Protein AF-A0A1F8UYM2-F1 (afdb_monomer_lite)

Foldseek 3Di:
DQQADDLVVVLVVCVVVLDLLCLLLCLVVCVVVCNRHVPDVVSNVSSVVSHDQDEEESDPPCVVVPWDQDPSSNYTHHPDPVVVVVVDPDPPD

Structure (mmCIF, N/CA/C/O backbone):
data_AF-A0A1F8UYM2-F1
#
_entry.id   AF-A0A1F8UYM2-F1
#
loop_
_atom_site.group_PDB
_atom_site.id
_atom_site.type_symbol
_atom_site.label_atom_id
_atom_site.label_alt_id
_atom_site.label_comp_id
_atom_site.label_asym_id
_atom_site.label_entity_id
_atom_site.label_seq_id
_atom_site.pdbx_PDB_ins_code
_atom_site.Cartn_x
_atom_site.Cartn_y
_atom_site.Cartn_z
_atom_site.occupancy
_atom_site.B_iso_or_equiv
_atom_site.auth_seq_id
_atom_site.auth_comp_id
_atom_site.auth_asym_id
_atom_site.auth_atom_id
_atom_site.pdbx_PDB_model_num
ATOM 1 N N . MET A 1 1 ? -21.851 -0.042 -9.672 1.00 57.59 1 MET A N 1
ATOM 2 C CA . MET A 1 1 ? -20.837 0.761 -8.954 1.00 57.59 1 MET A CA 1
ATOM 3 C C . MET A 1 1 ? -20.758 0.242 -7.525 1.00 57.59 1 MET A C 1
ATOM 5 O O . MET A 1 1 ? -21.791 0.189 -6.871 1.00 57.59 1 MET A O 1
ATOM 9 N N . VAL A 1 2 ? -19.592 -0.231 -7.076 1.00 63.44 2 VAL A N 1
ATOM 10 C CA . VAL A 1 2 ? -19.410 -0.731 -5.700 1.00 63.44 2 VAL A CA 1
ATOM 11 C C . VAL A 1 2 ? -19.421 0.468 -4.753 1.00 63.44 2 VAL A C 1
ATOM 13 O O . VAL A 1 2 ? -18.609 1.374 -4.908 1.00 63.44 2 VAL A O 1
ATOM 16 N N . THR A 1 3 ? -20.366 0.505 -3.815 1.00 78.25 3 THR A N 1
ATOM 17 C CA . THR A 1 3 ? -20.588 1.649 -2.905 1.00 78.25 3 THR A CA 1
ATOM 18 C C . THR A 1 3 ? -20.025 1.430 -1.499 1.00 78.25 3 THR A C 1
ATOM 20 O O . THR A 1 3 ? -20.103 2.321 -0.650 1.00 78.25 3 THR A O 1
ATOM 23 N N . PHE A 1 4 ? -19.486 0.238 -1.235 1.00 86.19 4 PHE A N 1
ATOM 24 C CA . PHE A 1 4 ? -18.934 -0.157 0.054 1.00 86.19 4 PHE A CA 1
ATOM 25 C C . PHE A 1 4 ? -18.002 -1.361 -0.109 1.00 86.19 4 PHE A C 1
ATOM 27 O O . PHE A 1 4 ? -18.332 -2.299 -0.836 1.00 86.19 4 PHE A O 1
ATOM 34 N N . ALA A 1 5 ? -16.867 -1.339 0.587 1.00 90.25 5 ALA A N 1
ATOM 35 C CA . ALA A 1 5 ? -15.995 -2.493 0.750 1.00 90.25 5 ALA A CA 1
ATOM 36 C C . ALA A 1 5 ? -15.888 -2.847 2.239 1.00 90.25 5 ALA A C 1
ATOM 38 O O . ALA A 1 5 ? -15.708 -1.970 3.082 1.00 90.25 5 ALA A O 1
ATOM 39 N N . ASP A 1 6 ? -15.996 -4.136 2.555 1.00 94.81 6 ASP A N 1
ATOM 40 C CA . ASP A 1 6 ? -15.822 -4.638 3.917 1.00 94.81 6 ASP A CA 1
ATOM 41 C C . ASP A 1 6 ? -14.330 -4.622 4.276 1.00 94.81 6 ASP A C 1
ATOM 43 O O . ASP A 1 6 ? -13.561 -5.498 3.872 1.00 94.81 6 ASP A O 1
ATOM 47 N N . GLU A 1 7 ? -13.921 -3.588 5.011 1.00 95.31 7 GLU A N 1
ATOM 48 C CA . GLU A 1 7 ? -12.532 -3.373 5.422 1.00 95.31 7 GLU A CA 1
ATOM 49 C C . GLU A 1 7 ? -11.957 -4.573 6.187 1.00 95.31 7 GLU A C 1
ATOM 51 O O . GLU A 1 7 ? -10.800 -4.939 5.974 1.00 95.31 7 GLU A O 1
ATOM 56 N N . LYS A 1 8 ? -12.769 -5.233 7.025 1.00 96.38 8 LYS A N 1
ATOM 57 C CA . LYS A 1 8 ? -12.320 -6.379 7.818 1.00 96.38 8 LYS A CA 1
ATOM 58 C C . LYS A 1 8 ? -11.959 -7.552 6.912 1.00 96.38 8 LYS A C 1
ATOM 60 O O . LYS A 1 8 ? -10.873 -8.106 7.047 1.00 96.38 8 LYS A O 1
ATOM 65 N N . LYS A 1 9 ? -12.816 -7.871 5.938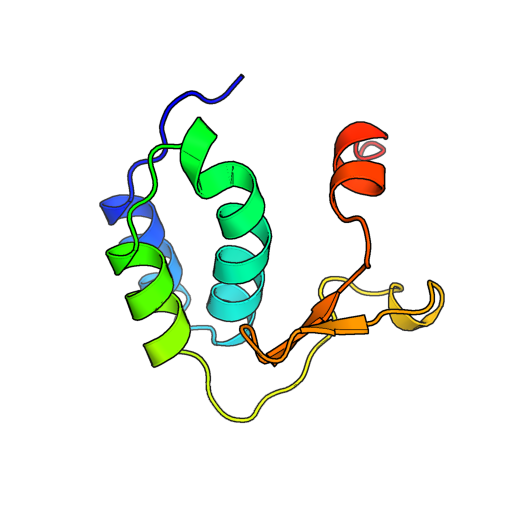 1.00 97.25 9 LYS A N 1
ATOM 66 C CA . LYS A 1 9 ? -12.535 -8.939 4.963 1.00 97.25 9 LYS A CA 1
ATOM 67 C C . LYS A 1 9 ? -11.325 -8.628 4.094 1.00 97.25 9 LYS A C 1
ATOM 69 O O . LYS A 1 9 ? -10.538 -9.522 3.803 1.00 97.25 9 LYS A O 1
ATOM 74 N N . LEU A 1 10 ? -11.155 -7.369 3.684 1.00 97.19 10 LEU A N 1
ATOM 75 C CA . LEU A 1 10 ? -9.968 -6.969 2.927 1.00 97.19 10 LEU A CA 1
ATOM 76 C C . LEU A 1 10 ? -8.689 -7.242 3.725 1.00 97.19 10 LEU A C 1
ATOM 78 O O . LEU A 1 10 ? -7.757 -7.831 3.183 1.00 97.19 10 LEU A O 1
ATOM 82 N N . LEU A 1 11 ? -8.655 -6.864 5.006 1.00 97.88 11 LEU A N 1
ATOM 83 C CA . LEU A 1 11 ? -7.511 -7.139 5.877 1.00 97.88 11 LEU A CA 1
ATOM 84 C C . LEU A 1 11 ? -7.312 -8.642 6.117 1.00 97.88 11 LEU A C 1
ATOM 86 O O . LEU A 1 11 ? -6.178 -9.108 6.052 1.00 97.88 11 LEU A O 1
ATOM 90 N N . GLU A 1 12 ? -8.389 -9.409 6.317 1.00 98.12 12 GLU A N 1
ATOM 91 C CA . GLU A 1 12 ? -8.330 -10.873 6.450 1.00 98.12 12 GLU A CA 1
ATOM 92 C C . GLU A 1 12 ? -7.702 -11.532 5.213 1.00 98.12 12 GLU A C 1
ATOM 94 O O . GLU A 1 12 ? -6.812 -12.371 5.347 1.00 98.12 12 GLU A O 1
ATOM 99 N N . TYR A 1 13 ? -8.099 -11.122 4.003 1.00 97.69 13 TYR A N 1
ATOM 100 C CA . TYR A 1 13 ? -7.507 -11.653 2.774 1.00 97.69 13 TYR A CA 1
ATOM 101 C C . TYR A 1 13 ? -6.053 -11.227 2.600 1.00 97.69 13 TYR A C 1
ATOM 103 O O . TYR A 1 13 ? -5.211 -12.060 2.267 1.00 97.69 13 TYR A O 1
ATOM 111 N N . LEU A 1 14 ? -5.729 -9.955 2.848 1.00 97.62 14 LEU A N 1
ATOM 112 C CA . LEU A 1 14 ? -4.347 -9.483 2.775 1.00 97.62 14 LEU A CA 1
ATOM 113 C C . LEU A 1 14 ? -3.434 -10.269 3.726 1.00 97.62 14 LEU A C 1
ATOM 115 O O . LEU A 1 14 ? -2.350 -10.695 3.320 1.00 97.62 14 LEU A O 1
ATOM 119 N N . LEU A 1 15 ? -3.913 -10.527 4.945 1.00 97.25 15 LEU A N 1
ATOM 120 C CA . LEU A 1 15 ? -3.210 -11.324 5.942 1.00 97.25 15 LEU A CA 1
ATOM 121 C C . LEU A 1 15 ? -3.065 -12.786 5.511 1.00 97.25 15 LEU A C 1
ATOM 123 O O . LEU A 1 15 ? -1.992 -13.356 5.681 1.00 97.25 15 LEU A O 1
ATOM 127 N N . ALA A 1 16 ? -4.101 -13.382 4.915 1.00 97.88 16 ALA A N 1
ATOM 128 C CA . ALA A 1 16 ? -4.055 -14.765 4.440 1.00 97.88 16 ALA A CA 1
ATOM 129 C C . ALA A 1 16 ? -2.975 -14.986 3.366 1.00 97.88 16 ALA A C 1
ATOM 131 O O . ALA A 1 16 ? -2.315 -16.024 3.361 1.00 97.88 16 ALA A O 1
ATOM 132 N N . TYR A 1 17 ? -2.755 -14.005 2.482 1.00 96.19 17 TYR A N 1
ATOM 133 C CA . TYR A 1 17 ? -1.650 -14.045 1.517 1.00 96.19 17 TYR A CA 1
ATOM 134 C C . TYR A 1 17 ? -0.302 -13.641 2.127 1.00 96.19 17 TYR A C 1
ATOM 136 O O . TYR A 1 17 ? 0.737 -14.044 1.605 1.00 96.19 17 TYR A O 1
ATOM 144 N N . ASN A 1 18 ? -0.314 -12.801 3.170 1.00 94.38 18 ASN A N 1
ATOM 145 C CA . ASN A 1 18 ? 0.858 -12.232 3.845 1.00 94.38 18 ASN A CA 1
ATOM 146 C C . ASN A 1 18 ? 1.952 -11.746 2.871 1.00 94.38 18 ASN A C 1
ATOM 148 O O . ASN A 1 18 ? 3.151 -11.962 3.057 1.00 94.38 18 ASN A O 1
ATOM 152 N N . SER A 1 19 ? 1.524 -11.118 1.775 1.00 94.69 19 SER A N 1
ATOM 153 C CA . SER A 1 19 ? 2.402 -10.714 0.682 1.00 94.69 19 SER A CA 1
ATOM 154 C C . SER A 1 19 ? 2.575 -9.209 0.693 1.00 94.69 19 SER A C 1
ATOM 156 O O . SER A 1 19 ? 1.637 -8.475 0.378 1.00 94.69 19 SER A O 1
ATOM 158 N N . GLN A 1 20 ? 3.793 -8.738 0.977 1.00 94.81 20 GLN A N 1
ATOM 159 C CA . GLN A 1 20 ? 4.119 -7.310 0.915 1.00 94.81 20 GLN A CA 1
ATOM 160 C C . GLN A 1 20 ? 3.640 -6.674 -0.403 1.00 94.81 20 GLN A C 1
ATOM 162 O O . GLN A 1 20 ? 3.105 -5.570 -0.395 1.00 94.81 20 GLN A O 1
ATOM 167 N N . PHE A 1 21 ? 3.811 -7.356 -1.539 1.00 94.19 21 PHE A N 1
ATOM 168 C CA . PHE A 1 21 ? 3.423 -6.815 -2.846 1.00 94.19 21 PHE A CA 1
ATOM 169 C C . PHE A 1 21 ? 1.918 -6.605 -2.954 1.00 94.19 21 PHE A C 1
ATOM 171 O O . PHE A 1 21 ? 1.470 -5.630 -3.556 1.00 94.19 21 PHE A O 1
ATOM 178 N N . LEU A 1 22 ? 1.141 -7.499 -2.344 1.00 95.88 22 LEU A N 1
ATOM 179 C CA . LEU A 1 22 ? -0.304 -7.374 -2.316 1.00 95.88 22 LEU A CA 1
ATOM 180 C C . LEU A 1 22 ? -0.730 -6.183 -1.453 1.00 95.88 22 LEU A C 1
ATOM 182 O O . LEU A 1 22 ? -1.554 -5.396 -1.906 1.00 95.88 22 LEU A O 1
ATOM 186 N N . TYR A 1 23 ? -0.108 -5.975 -0.288 1.00 97.31 23 TYR A N 1
ATOM 187 C CA . TYR A 1 23 ? -0.342 -4.780 0.532 1.00 97.31 23 TYR A CA 1
ATOM 188 C C . TYR A 1 23 ? 0.024 -3.479 -0.205 1.00 97.31 23 TYR A C 1
ATOM 190 O O . TYR A 1 23 ? -0.733 -2.510 -0.147 1.00 97.31 23 TYR A O 1
ATOM 198 N N . GLN A 1 24 ? 1.134 -3.457 -0.957 1.00 96.44 24 GLN A N 1
ATOM 199 C CA . GLN A 1 24 ? 1.522 -2.305 -1.785 1.00 96.44 24 GLN A CA 1
ATOM 200 C C . GLN A 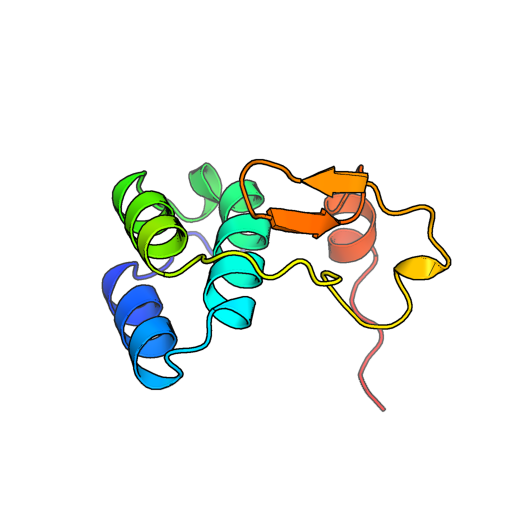1 24 ? 0.475 -2.000 -2.863 1.00 96.44 24 GLN A C 1
ATOM 202 O O . GLN A 1 24 ? 0.027 -0.858 -2.992 1.00 96.44 24 GLN A O 1
ATOM 207 N N . ARG A 1 25 ? 0.072 -3.023 -3.631 1.00 95.31 25 ARG A N 1
ATOM 208 C CA . ARG A 1 25 ? -0.897 -2.890 -4.729 1.00 95.31 25 ARG A CA 1
ATOM 209 C C . ARG A 1 25 ? -2.283 -2.516 -4.209 1.00 95.31 25 ARG A C 1
ATOM 211 O O . ARG A 1 25 ? -2.872 -1.563 -4.711 1.00 95.31 25 ARG A O 1
ATOM 218 N N . ALA A 1 26 ? -2.775 -3.210 -3.182 1.00 96.06 26 ALA A N 1
ATOM 219 C CA . ALA A 1 26 ? -4.073 -2.937 -2.574 1.00 96.06 26 ALA A CA 1
ATOM 220 C C . ALA A 1 26 ? -4.117 -1.532 -1.968 1.00 96.06 26 ALA A C 1
ATOM 222 O O . ALA A 1 26 ? -5.039 -0.775 -2.260 1.00 96.06 26 ALA A O 1
ATOM 223 N N . GLY A 1 27 ? -3.093 -1.149 -1.198 1.00 95.94 27 GLY A N 1
ATOM 224 C CA . GLY A 1 27 ? -2.988 0.184 -0.616 1.00 95.94 27 GLY A CA 1
ATOM 225 C C . GLY A 1 27 ? -3.007 1.286 -1.677 1.00 95.94 27 GLY A C 1
ATOM 226 O O . GLY A 1 27 ? -3.783 2.236 -1.560 1.00 95.94 27 GLY A O 1
ATOM 227 N N . TYR A 1 28 ? -2.218 1.137 -2.747 1.00 95.44 28 TYR A N 1
ATOM 228 C CA . TYR A 1 28 ? -2.207 2.095 -3.853 1.00 95.44 28 TYR A CA 1
ATOM 229 C C . TYR A 1 28 ? -3.561 2.168 -4.568 1.00 95.44 28 TYR A C 1
ATOM 231 O O . TYR A 1 28 ? -4.185 3.232 -4.558 1.00 95.44 28 TYR A O 1
ATOM 239 N N . VAL A 1 29 ? -4.049 1.052 -5.119 1.00 93.94 29 VAL A N 1
ATOM 240 C CA . VAL A 1 29 ? -5.283 1.016 -5.922 1.00 93.94 29 VAL A CA 1
ATOM 241 C C . VAL A 1 29 ? -6.478 1.496 -5.102 1.00 93.94 29 VAL A C 1
ATOM 243 O O . VAL A 1 29 ? -7.184 2.415 -5.514 1.00 93.94 29 VAL A O 1
ATOM 246 N N . LEU A 1 30 ? -6.679 0.948 -3.901 1.00 94.62 30 LEU A N 1
ATOM 247 C CA . LEU A 1 30 ? -7.834 1.290 -3.071 1.00 94.62 30 LEU A CA 1
ATOM 248 C C . LEU A 1 30 ? -7.764 2.716 -2.515 1.00 94.62 30 LEU A C 1
ATOM 250 O O . LEU A 1 30 ? -8.803 3.282 -2.177 1.00 94.62 30 LEU A O 1
ATOM 254 N N . SER A 1 31 ? -6.584 3.350 -2.478 1.00 94.81 31 SER A N 1
ATOM 255 C CA . SER A 1 31 ? -6.485 4.758 -2.075 1.00 94.81 31 SER A CA 1
ATOM 256 C C . SER A 1 31 ? -7.177 5.710 -3.055 1.00 94.81 31 SER A C 1
ATOM 258 O O . SER A 1 31 ? -7.732 6.718 -2.614 1.00 94.81 31 SER A O 1
ATOM 260 N N . HIS A 1 32 ? -7.252 5.354 -4.345 1.00 92.56 32 HIS A N 1
ATOM 261 C CA . HIS A 1 32 ? -8.033 6.095 -5.343 1.00 92.56 32 HIS A CA 1
ATOM 262 C C . HIS A 1 32 ? -9.548 5.960 -5.118 1.00 92.56 32 HIS A C 1
ATOM 264 O O . HIS A 1 32 ? -10.308 6.870 -5.444 1.00 92.56 32 HIS A O 1
ATOM 270 N N . PHE A 1 33 ? -9.985 4.870 -4.480 1.00 92.06 33 PHE A N 1
ATOM 271 C CA . PHE A 1 33 ? -11.393 4.576 -4.193 1.00 92.06 33 PHE A CA 1
ATOM 272 C C . PHE A 1 33 ? -11.778 4.792 -2.728 1.00 92.06 33 PHE A C 1
ATOM 274 O O . PHE A 1 33 ? -12.894 4.464 -2.329 1.00 92.06 33 PHE A O 1
ATOM 281 N N . LYS A 1 34 ? -10.894 5.384 -1.913 1.00 93.81 34 LYS A N 1
ATOM 282 C CA . LYS A 1 34 ? -11.113 5.558 -0.470 1.00 93.81 34 LYS A CA 1
ATOM 283 C C . LYS A 1 34 ? -12.500 6.128 -0.155 1.00 93.81 34 LYS A C 1
ATOM 285 O O . LYS A 1 34 ? -13.232 5.573 0.660 1.00 93.81 34 LYS A O 1
ATOM 290 N N . LYS A 1 35 ? -12.857 7.241 -0.810 1.00 92.31 35 LYS A N 1
ATOM 291 C CA . LYS A 1 35 ? -14.133 7.937 -0.581 1.00 92.31 35 LYS A CA 1
ATOM 292 C C . LYS A 1 35 ? -15.328 7.137 -1.106 1.00 92.31 35 LYS A C 1
ATOM 294 O O . LYS A 1 35 ? -16.333 7.052 -0.410 1.00 92.31 35 LYS A O 1
ATOM 299 N N . SER A 1 36 ? -15.224 6.552 -2.300 1.00 91.62 36 SER A N 1
ATOM 300 C CA . SER A 1 36 ? -16.334 5.823 -2.930 1.00 91.62 36 SER A CA 1
ATOM 301 C C . SER A 1 36 ? -16.630 4.482 -2.254 1.00 91.62 36 SER A C 1
ATOM 303 O O . SER A 1 36 ? -17.787 4.076 -2.218 1.00 91.62 36 SER A O 1
ATOM 305 N N . MET A 1 37 ? -15.617 3.827 -1.678 1.00 93.25 37 MET A N 1
ATOM 306 C CA . MET A 1 37 ? -15.746 2.543 -0.975 1.00 93.25 37 MET A CA 1
ATOM 307 C C . MET A 1 37 ? -15.840 2.671 0.552 1.00 93.25 37 MET A C 1
ATOM 309 O O . MET A 1 37 ? -15.991 1.656 1.228 1.00 93.25 37 MET A O 1
ATOM 313 N N . LYS A 1 38 ? -15.783 3.897 1.094 1.00 93.69 38 LYS A N 1
ATOM 314 C CA . LYS A 1 38 ? -15.819 4.197 2.539 1.00 93.69 38 LYS A CA 1
ATOM 315 C C . LYS A 1 38 ? -14.698 3.522 3.346 1.00 93.69 38 LYS A C 1
ATOM 317 O O . LYS A 1 38 ? -14.900 3.164 4.501 1.00 93.69 38 LYS A O 1
ATOM 322 N N . LEU A 1 39 ? -13.514 3.382 2.748 1.00 96.00 39 LEU A N 1
ATOM 323 C CA . LEU A 1 39 ? -12.339 2.832 3.429 1.00 96.00 39 LEU A CA 1
ATOM 324 C C . LEU A 1 39 ? -11.746 3.859 4.394 1.00 96.00 39 LEU A C 1
ATOM 326 O O . LEU A 1 39 ? -11.652 5.056 4.087 1.00 96.00 39 LEU A O 1
ATOM 330 N N . THR A 1 40 ? -11.322 3.394 5.562 1.00 96.94 40 THR A N 1
ATOM 331 C CA . THR A 1 40 ? -10.767 4.269 6.595 1.00 96.94 40 THR A CA 1
ATOM 332 C C . THR A 1 40 ? -9.251 4.433 6.443 1.00 96.94 40 THR A C 1
ATOM 334 O O . THR A 1 40 ? -8.598 3.746 5.662 1.00 96.94 40 THR A O 1
ATOM 337 N N . GLU A 1 41 ? -8.656 5.372 7.187 1.00 97.25 41 GLU A N 1
ATOM 338 C CA . GLU A 1 41 ? -7.187 5.473 7.278 1.00 97.25 41 GLU A CA 1
ATOM 339 C C . GLU A 1 41 ? -6.556 4.278 8.006 1.00 97.25 41 GLU A C 1
ATOM 341 O O . GLU A 1 41 ? -5.367 4.016 7.816 1.00 97.25 41 GLU A O 1
ATOM 346 N N . HIS A 1 42 ? -7.333 3.547 8.811 1.00 97.25 42 HIS A N 1
ATOM 347 C CA . HIS A 1 42 ? -6.861 2.356 9.508 1.00 97.25 42 HIS A CA 1
ATOM 348 C C . HIS A 1 42 ? -6.454 1.272 8.501 1.00 97.25 42 HIS A C 1
ATOM 350 O O . HIS A 1 42 ? -5.299 0.857 8.521 1.00 97.25 42 HIS A O 1
ATOM 356 N N . PHE A 1 43 ? -7.305 0.951 7.518 1.00 97.81 43 PHE A N 1
ATOM 357 C CA . PHE A 1 43 ? -6.957 0.049 6.409 1.00 97.81 43 PHE A CA 1
ATOM 358 C C . PHE A 1 43 ? -5.603 0.368 5.756 1.00 97.81 43 PHE A C 1
ATOM 360 O O . PHE A 1 43 ? -4.755 -0.502 5.554 1.00 97.81 43 PHE A O 1
ATOM 367 N N . PHE A 1 44 ? -5.388 1.639 5.410 1.00 97.88 44 PHE A N 1
ATOM 368 C CA . PHE A 1 44 ? -4.168 2.072 4.730 1.00 97.88 44 PHE A CA 1
ATOM 369 C C . PHE A 1 44 ? -2.952 2.090 5.656 1.00 97.88 44 PHE A C 1
ATOM 371 O O . PHE A 1 44 ? -1.827 1.955 5.176 1.00 97.88 44 PHE A O 1
ATOM 378 N N . SER A 1 45 ? -3.161 2.277 6.958 1.00 97.75 45 SER A N 1
ATOM 379 C CA . SER A 1 45 ? -2.106 2.187 7.968 1.00 97.75 45 SER A CA 1
ATOM 380 C C . SER A 1 45 ? -1.669 0.739 8.160 1.00 97.75 45 SER A C 1
ATOM 382 O O . SER A 1 45 ? -0.473 0.473 8.064 1.00 97.75 45 SER A O 1
ATOM 384 N N . GLU A 1 46 ? -2.622 -0.189 8.271 1.00 97.50 46 GLU A N 1
ATOM 385 C CA . GLU A 1 46 ? -2.355 -1.630 8.276 1.00 97.50 46 GLU A CA 1
ATOM 386 C C . GLU A 1 46 ? -1.576 -2.040 7.025 1.00 97.50 46 GLU A C 1
ATOM 388 O O . GLU A 1 46 ? -0.514 -2.650 7.125 1.00 97.50 46 GLU A O 1
ATOM 393 N N . CYS A 1 47 ? -1.999 -1.590 5.836 1.00 97.00 47 CYS A N 1
ATOM 394 C CA . CYS A 1 47 ? -1.243 -1.863 4.614 1.00 97.00 47 CYS A CA 1
ATOM 395 C C . CYS A 1 47 ? 0.220 -1.416 4.713 1.00 97.00 47 CYS A C 1
ATOM 397 O O . CYS A 1 47 ? 1.104 -2.168 4.316 1.00 97.00 47 CYS A O 1
ATOM 399 N N . LYS A 1 48 ? 0.496 -0.221 5.252 1.00 96.06 48 LYS A N 1
ATOM 400 C CA . LYS A 1 48 ? 1.865 0.309 5.372 1.00 96.06 48 LYS A CA 1
ATOM 401 C C . LYS A 1 48 ? 2.731 -0.467 6.358 1.00 96.06 48 LYS A C 1
ATOM 403 O O . LYS A 1 48 ? 3.923 -0.589 6.097 1.00 96.06 48 LYS A O 1
ATOM 408 N N . ILE A 1 49 ? 2.164 -0.992 7.446 1.00 95.94 49 ILE A N 1
ATOM 409 C CA . ILE A 1 49 ? 2.910 -1.792 8.436 1.00 95.94 49 ILE A CA 1
ATOM 410 C C . ILE A 1 49 ? 3.518 -3.040 7.779 1.00 95.94 49 ILE A C 1
ATOM 412 O O . ILE A 1 49 ? 4.634 -3.432 8.109 1.00 95.94 49 ILE A O 1
ATOM 416 N N . HIS A 1 50 ? 2.832 -3.614 6.788 1.00 94.38 50 HIS A N 1
ATOM 417 C CA . HIS A 1 50 ? 3.297 -4.790 6.048 1.00 94.38 50 HIS A CA 1
ATOM 418 C C . HIS A 1 50 ? 4.193 -4.461 4.831 1.00 94.38 50 HIS A C 1
ATOM 420 O O . HIS A 1 50 ? 4.639 -5.370 4.119 1.00 94.38 50 HIS A O 1
ATOM 426 N N . ILE A 1 51 ? 4.497 -3.180 4.579 1.00 92.25 51 ILE A N 1
ATOM 427 C CA . ILE A 1 51 ? 5.409 -2.750 3.511 1.00 92.25 51 ILE A CA 1
ATOM 428 C C . ILE A 1 51 ? 6.826 -2.577 4.071 1.00 92.25 51 ILE A C 1
ATOM 430 O O . ILE A 1 51 ? 7.098 -1.696 4.879 1.00 92.25 51 ILE A O 1
ATOM 434 N N . HIS A 1 52 ? 7.762 -3.386 3.572 1.00 87.56 52 HIS A N 1
ATOM 435 C CA . HIS A 1 52 ? 9.196 -3.266 3.844 1.00 87.56 52 HIS A CA 1
ATOM 436 C C . HIS A 1 52 ? 9.946 -2.665 2.638 1.00 87.56 52 HIS A C 1
ATOM 438 O O . HIS A 1 52 ? 9.369 -2.014 1.772 1.00 87.56 52 HIS A O 1
ATOM 444 N N . LYS A 1 53 ? 11.254 -2.918 2.507 1.00 84.50 53 LYS A N 1
ATOM 445 C CA . LYS A 1 53 ? 12.159 -2.238 1.554 1.00 84.50 53 LYS A CA 1
ATOM 446 C C . LYS A 1 53 ? 11.990 -2.596 0.066 1.00 84.50 53 LYS A C 1
ATOM 448 O O . LYS A 1 53 ? 12.796 -2.151 -0.751 1.00 84.50 53 LYS A O 1
ATOM 453 N N . SER A 1 54 ? 10.994 -3.392 -0.313 1.00 84.56 54 SER A N 1
ATOM 454 C CA . SER A 1 54 ? 10.846 -3.826 -1.701 1.00 84.56 54 SER A CA 1
ATOM 455 C C . SER A 1 54 ? 10.221 -2.760 -2.595 1.00 84.56 54 SER A C 1
ATOM 457 O O . SER A 1 54 ? 9.181 -2.194 -2.266 1.00 84.56 54 SER A O 1
ATOM 459 N N . LYS A 1 55 ? 10.842 -2.540 -3.757 1.00 88.56 55 LYS A N 1
ATOM 460 C CA . LYS A 1 55 ? 10.298 -1.733 -4.852 1.00 88.56 55 LYS A CA 1
ATOM 461 C C . LYS A 1 55 ? 9.862 -2.668 -5.977 1.00 88.56 55 LYS A C 1
ATOM 463 O O . LYS A 1 55 ? 10.614 -3.564 -6.374 1.00 88.56 55 LYS A O 1
ATOM 468 N N . ARG A 1 56 ? 8.636 -2.487 -6.462 1.00 90.81 56 ARG A N 1
ATOM 469 C CA . ARG A 1 56 ? 8.023 -3.296 -7.526 1.00 90.81 56 ARG A CA 1
ATOM 470 C C . ARG A 1 56 ? 7.244 -2.425 -8.494 1.00 90.81 56 ARG A C 1
ATOM 472 O O . ARG A 1 56 ? 6.989 -1.261 -8.205 1.00 90.81 56 ARG A O 1
ATOM 479 N N . TYR A 1 57 ? 6.867 -3.016 -9.614 1.00 94.31 57 TYR A N 1
ATOM 480 C CA . TYR A 1 57 ? 5.923 -2.456 -10.566 1.00 94.31 57 TYR A CA 1
ATOM 481 C C . TYR A 1 57 ? 4.484 -2.842 -10.198 1.00 94.31 57 TYR A C 1
ATOM 483 O O . TYR A 1 57 ? 4.234 -3.933 -9.665 1.00 94.31 57 TYR A O 1
ATOM 491 N N . LEU A 1 58 ? 3.541 -1.933 -10.461 1.00 93.00 58 LEU A N 1
ATOM 492 C CA . LEU A 1 58 ? 2.112 -2.164 -10.242 1.00 93.00 58 LEU A CA 1
ATOM 493 C C . LEU A 1 58 ? 1.611 -3.391 -11.015 1.00 93.00 58 LEU A C 1
ATOM 495 O O . LEU A 1 58 ? 0.945 -4.241 -10.427 1.00 93.00 58 LEU A O 1
ATOM 499 N N . TYR A 1 59 ? 1.998 -3.507 -12.282 1.00 90.56 59 TYR A N 1
ATOM 500 C CA . TYR A 1 59 ? 1.751 -4.648 -13.160 1.00 90.56 59 TYR A CA 1
ATOM 501 C C . TYR A 1 59 ? 2.930 -4.824 -14.127 1.00 90.56 59 TYR A C 1
ATOM 503 O O . TYR A 1 59 ? 3.759 -3.922 -14.273 1.00 90.56 59 TYR A O 1
ATOM 511 N N . AS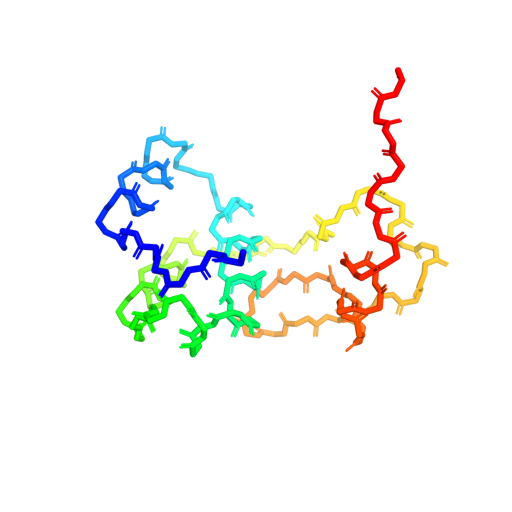P A 1 60 ? 3.024 -5.991 -14.754 1.00 90.00 60 ASP A N 1
ATOM 512 C CA . ASP A 1 60 ? 4.100 -6.302 -15.694 1.00 90.00 60 ASP A CA 1
ATOM 513 C C . ASP A 1 60 ? 3.884 -5.555 -17.016 1.00 90.00 60 ASP A C 1
ATOM 515 O O . ASP A 1 60 ? 2.779 -5.537 -17.546 1.00 90.00 60 ASP A O 1
ATOM 519 N N . GLY A 1 61 ? 4.930 -4.924 -17.552 1.00 88.62 61 GLY A N 1
ATOM 520 C CA . GLY A 1 61 ? 4.852 -4.118 -18.778 1.00 88.62 61 GLY A CA 1
ATOM 521 C C . GLY A 1 61 ? 4.820 -2.610 -18.521 1.00 88.62 61 GLY A C 1
ATOM 522 O O . GLY A 1 61 ? 5.270 -1.846 -19.375 1.00 88.62 61 GLY A O 1
ATOM 523 N N . ILE A 1 62 ? 4.444 -2.174 -17.310 1.00 90.50 62 ILE A N 1
ATOM 524 C CA . ILE A 1 62 ? 4.407 -0.747 -16.946 1.00 90.50 62 ILE A CA 1
ATOM 525 C C . ILE A 1 62 ? 5.775 -0.056 -17.090 1.00 90.50 62 ILE A C 1
ATOM 527 O O . ILE A 1 62 ? 5.836 1.161 -17.230 1.00 90.50 62 ILE A O 1
ATOM 531 N N . GLN A 1 63 ? 6.895 -0.793 -17.077 1.00 91.00 63 GLN A N 1
ATOM 532 C CA . GLN A 1 63 ? 8.233 -0.226 -17.286 1.00 91.00 63 GLN A CA 1
ATOM 533 C C . GLN A 1 63 ? 8.384 0.503 -18.632 1.00 91.00 63 GLN A C 1
ATOM 535 O O . GLN A 1 63 ? 9.238 1.380 -18.749 1.00 91.00 63 GLN A O 1
ATOM 540 N N . TYR A 1 64 ? 7.550 0.168 -19.620 1.00 90.75 64 TYR A N 1
ATOM 541 C CA . TYR A 1 64 ? 7.533 0.805 -20.937 1.00 90.75 64 TYR A CA 1
ATOM 542 C C . TYR A 1 64 ? 6.580 2.012 -21.008 1.00 90.75 64 TYR A C 1
ATOM 544 O O . TYR A 1 64 ? 6.555 2.714 -22.013 1.00 90.75 64 TYR A O 1
ATOM 552 N N . GLU A 1 65 ? 5.838 2.295 -19.934 1.00 89.50 65 GLU A N 1
ATOM 553 C CA . GLU A 1 65 ? 4.814 3.348 -19.860 1.00 89.50 65 GLU A CA 1
ATOM 554 C C . GLU A 1 65 ? 5.254 4.559 -19.020 1.00 89.50 65 GLU A C 1
ATOM 556 O O . GLU A 1 65 ? 4.430 5.330 -18.532 1.00 89.50 65 GLU A O 1
ATOM 561 N N . SER A 1 66 ? 6.566 4.749 -18.846 1.00 90.94 66 SER A N 1
ATOM 562 C CA . SER A 1 66 ? 7.146 5.844 -18.048 1.00 90.94 66 SER A CA 1
ATOM 563 C C . SER A 1 66 ? 6.588 5.915 -16.611 1.00 90.94 66 SER A C 1
ATOM 565 O O . SER A 1 66 ? 6.001 6.928 -16.215 1.00 90.94 66 SER A O 1
ATOM 567 N N . PRO A 1 67 ? 6.755 4.852 -15.800 1.00 94.38 67 PRO A N 1
ATOM 568 C CA . PRO A 1 67 ? 6.165 4.790 -14.472 1.00 94.38 67 PRO A CA 1
ATOM 569 C C . PRO A 1 67 ? 6.849 5.756 -13.502 1.00 94.38 67 PRO A C 1
ATOM 571 O O . PRO A 1 67 ? 8.062 5.972 -13.541 1.00 94.38 67 PRO A O 1
ATOM 574 N N . VAL A 1 68 ? 6.076 6.261 -12.547 1.00 94.50 68 VAL A N 1
ATOM 575 C CA . VAL A 1 68 ? 6.540 7.124 -11.462 1.00 94.50 68 VAL A CA 1
ATOM 576 C C . VAL A 1 68 ? 6.580 6.346 -10.154 1.00 94.50 68 VAL A C 1
ATOM 578 O O . VAL A 1 68 ? 5.716 5.525 -9.851 1.00 94.50 68 VAL A O 1
ATOM 581 N N . TYR A 1 69 ? 7.613 6.588 -9.352 1.00 95.00 69 TYR A N 1
ATOM 582 C CA . TYR A 1 69 ? 7.746 5.954 -8.048 1.00 95.00 69 TYR A CA 1
ATOM 583 C C . TYR A 1 69 ? 6.825 6.614 -7.015 1.00 95.00 69 TYR A C 1
ATOM 585 O O . TYR A 1 69 ? 6.990 7.784 -6.669 1.00 95.00 69 TYR A O 1
ATOM 593 N N . SER A 1 70 ? 5.896 5.842 -6.453 1.00 94.19 70 SER A N 1
ATOM 594 C CA . SER A 1 70 ? 5.096 6.262 -5.307 1.00 94.19 70 SER A CA 1
ATOM 595 C C . SER A 1 70 ? 5.857 5.996 -4.010 1.00 94.19 70 SER A C 1
ATOM 597 O O . SER A 1 70 ? 5.897 4.868 -3.519 1.00 94.19 70 SER A O 1
ATOM 599 N N . GLY A 1 71 ? 6.431 7.042 -3.408 1.00 93.25 71 GLY A N 1
ATOM 600 C CA . GLY A 1 71 ? 7.119 6.929 -2.115 1.00 93.25 71 GLY A CA 1
ATOM 601 C C . GLY A 1 71 ? 6.211 6.440 -0.980 1.00 93.25 71 GLY A C 1
ATOM 602 O O . GLY A 1 71 ? 6.656 5.668 -0.137 1.00 93.25 71 GLY A O 1
ATOM 603 N N . LYS A 1 72 ? 4.923 6.816 -1.010 1.00 93.06 72 LYS A N 1
ATOM 604 C CA . LYS A 1 72 ? 3.908 6.413 -0.019 1.00 93.06 72 LYS A CA 1
ATOM 605 C C . LYS A 1 72 ? 3.680 4.899 0.024 1.00 93.06 72 LYS A C 1
ATOM 607 O O . LYS A 1 72 ? 3.409 4.368 1.095 1.00 93.06 72 LYS A O 1
ATOM 612 N N . TRP A 1 73 ? 3.759 4.236 -1.129 1.00 95.12 73 TRP A N 1
ATOM 613 C CA . TRP A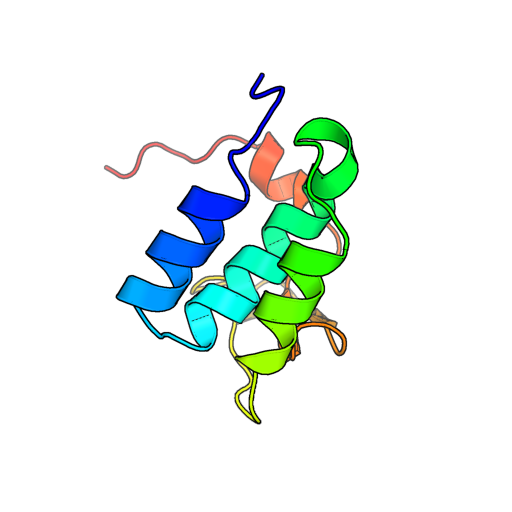 1 73 ? 3.450 2.809 -1.287 1.00 95.12 73 TRP A CA 1
ATOM 614 C C . TRP A 1 73 ? 4.668 1.961 -1.680 1.00 95.12 73 TRP A C 1
ATOM 616 O O . TRP A 1 73 ? 4.565 0.745 -1.808 1.00 95.12 73 TRP A O 1
ATOM 626 N N . GLN A 1 74 ? 5.829 2.593 -1.863 1.00 95.00 74 GLN A N 1
ATOM 627 C CA . GLN A 1 74 ? 7.083 1.976 -2.299 1.00 95.00 74 GLN A CA 1
ATOM 628 C C . GLN A 1 74 ? 6.945 1.136 -3.582 1.00 95.00 74 GLN A C 1
ATOM 630 O O . GLN A 1 74 ? 7.559 0.082 -3.728 1.00 95.00 74 GLN A O 1
ATOM 635 N N . ILE A 1 75 ? 6.144 1.618 -4.531 1.00 95.44 75 ILE A N 1
ATOM 636 C CA . ILE A 1 75 ? 5.805 0.918 -5.775 1.00 95.44 75 ILE A CA 1
ATOM 637 C C . ILE A 1 75 ? 5.823 1.896 -6.955 1.00 95.44 75 ILE A C 1
ATOM 639 O O . ILE A 1 75 ? 5.496 3.072 -6.805 1.00 95.44 75 ILE A O 1
ATOM 643 N N . TYR A 1 76 ? 6.255 1.421 -8.117 1.00 95.69 76 TYR A N 1
ATOM 644 C CA . TYR A 1 76 ? 6.212 2.142 -9.384 1.00 95.69 76 TYR A CA 1
ATOM 645 C C . TYR A 1 76 ? 4.826 2.000 -10.009 1.00 95.69 76 TYR A C 1
ATOM 647 O O . TYR A 1 76 ? 4.321 0.888 -10.174 1.00 95.69 76 TYR A O 1
ATOM 655 N N . VAL A 1 77 ? 4.226 3.138 -10.333 1.00 94.19 77 VAL A N 1
ATOM 656 C CA . VAL A 1 77 ? 2.827 3.281 -10.742 1.00 94.19 77 VAL A CA 1
ATOM 657 C C . VAL A 1 77 ? 2.715 4.257 -11.904 1.00 94.19 77 VAL A C 1
ATOM 659 O O . VAL A 1 77 ? 3.680 4.932 -12.248 1.00 94.19 77 VAL A O 1
ATOM 662 N N . LEU A 1 78 ? 1.533 4.372 -12.494 1.00 90.62 78 LEU A N 1
ATOM 663 C CA . LEU A 1 78 ? 1.262 5.427 -13.462 1.00 90.62 78 LEU A CA 1
ATOM 664 C C . LEU A 1 78 ? 0.895 6.734 -12.768 1.00 90.62 78 LEU A C 1
ATOM 666 O O . LEU A 1 78 ? 0.347 6.737 -11.665 1.00 90.62 78 LEU A O 1
ATOM 670 N N . ASN A 1 79 ? 1.148 7.848 -13.457 1.00 81.88 79 ASN A N 1
ATOM 671 C CA . ASN A 1 79 ? 0.678 9.160 -13.013 1.00 81.88 79 ASN A CA 1
ATOM 672 C C . ASN A 1 79 ? -0.853 9.243 -12.979 1.00 81.88 79 ASN A C 1
ATOM 674 O O . ASN A 1 79 ? -1.404 9.855 -12.068 1.00 81.88 79 ASN A O 1
ATOM 678 N N . ASP A 1 80 ? -1.530 8.598 -13.933 1.00 84.00 80 ASP A N 1
ATOM 679 C CA . ASP A 1 80 ? -2.989 8.545 -13.999 1.00 84.00 80 ASP A CA 1
ATOM 680 C C . ASP A 1 80 ? -3.476 7.096 -14.117 1.00 84.00 80 ASP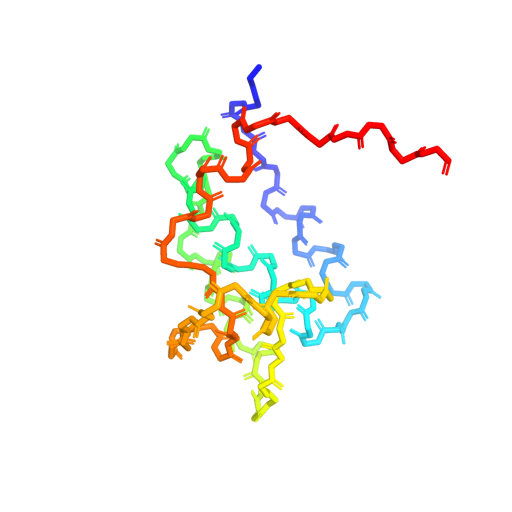 A C 1
ATOM 682 O O . ASP A 1 80 ? -3.653 6.557 -15.209 1.00 84.00 80 ASP A O 1
ATOM 686 N N . LEU A 1 81 ? -3.674 6.451 -12.963 1.00 83.56 81 LEU A N 1
ATOM 687 C CA . LEU A 1 81 ? -4.235 5.100 -12.883 1.00 83.56 81 LEU A CA 1
ATOM 688 C C . LEU A 1 81 ? -5.659 5.028 -13.458 1.00 83.56 81 LEU A C 1
ATOM 690 O O . LEU A 1 81 ? -6.051 3.999 -14.008 1.00 83.56 81 LEU A O 1
ATOM 694 N N . MET A 1 82 ? -6.444 6.103 -13.324 1.00 83.75 82 MET A N 1
ATOM 695 C CA . MET A 1 82 ? -7.853 6.096 -13.724 1.00 83.75 82 MET A CA 1
ATOM 696 C C . MET A 1 82 ? -8.010 6.015 -15.238 1.00 83.75 82 MET A C 1
ATOM 698 O O . MET A 1 82 ? -8.995 5.442 -15.698 1.00 83.75 82 MET A O 1
ATOM 702 N N . ARG A 1 83 ? -7.026 6.511 -15.998 1.00 80.62 83 ARG A N 1
ATOM 703 C CA . ARG A 1 83 ? -6.958 6.334 -17.452 1.00 80.62 83 ARG A CA 1
ATOM 704 C C . ARG A 1 83 ? -7.091 4.860 -17.845 1.00 80.62 83 ARG A C 1
ATOM 706 O O . ARG A 1 83 ? -7.979 4.523 -18.613 1.00 80.62 83 ARG A O 1
ATOM 713 N N . ILE A 1 84 ? -6.305 3.979 -17.227 1.00 76.75 84 ILE A N 1
ATOM 714 C CA . ILE A 1 84 ? -6.317 2.541 -17.547 1.00 76.75 84 ILE A CA 1
ATOM 715 C C . ILE A 1 84 ? -7.565 1.840 -17.013 1.00 76.75 84 ILE A C 1
ATOM 717 O O . ILE A 1 84 ? -8.152 1.007 -17.693 1.00 76.75 84 ILE A O 1
ATOM 721 N N . ILE A 1 85 ? -7.998 2.170 -15.793 1.00 76.75 85 ILE A N 1
ATOM 722 C CA . ILE A 1 85 ? -9.170 1.512 -15.193 1.00 76.75 85 ILE A CA 1
ATOM 723 C C . ILE A 1 85 ? -10.450 1.820 -15.991 1.00 76.75 85 ILE A C 1
ATOM 725 O O . ILE A 1 85 ? -11.332 0.967 -16.084 1.00 76.75 85 ILE A O 1
ATOM 729 N N . ASN A 1 86 ? -10.549 3.019 -16.572 1.00 70.44 86 ASN A N 1
ATOM 730 C CA . ASN A 1 86 ? -11.711 3.443 -17.353 1.00 70.44 86 ASN A CA 1
ATOM 731 C C . ASN A 1 86 ? -11.705 2.933 -18.800 1.00 70.44 86 ASN A C 1
ATOM 733 O O . ASN A 1 86 ? -12.775 2.859 -19.397 1.00 70.44 86 ASN A O 1
ATOM 737 N N . GLU A 1 87 ? -10.543 2.579 -19.355 1.00 65.31 87 GLU A N 1
ATOM 738 C CA . GLU A 1 87 ? -10.436 2.015 -20.710 1.00 65.31 87 GLU A CA 1
ATOM 739 C C . GLU A 1 87 ? -11.070 0.611 -20.810 1.00 65.31 87 GLU A C 1
ATOM 741 O O . GLU A 1 87 ? -11.353 0.151 -21.911 1.00 65.31 87 GLU A O 1
ATOM 746 N N . GLY A 1 88 ? -11.424 -0.006 -19.673 1.00 54.59 88 GLY A N 1
ATOM 747 C CA . GLY A 1 88 ? -12.022 -1.336 -19.612 1.00 54.59 88 GLY A CA 1
ATOM 748 C C . GLY A 1 88 ? -10.947 -2.388 -19.845 1.00 54.59 88 GLY A C 1
ATOM 749 O O . GLY A 1 88 ? -10.258 -2.373 -20.856 1.00 54.59 88 GLY A O 1
ATOM 750 N N . GLY A 1 89 ? -10.757 -3.296 -18.888 1.00 55.34 89 GLY A N 1
ATOM 751 C CA . GLY A 1 89 ? -9.837 -4.409 -19.101 1.00 55.34 89 GLY A CA 1
ATOM 752 C C . GLY A 1 89 ? -10.314 -5.219 -20.300 1.00 55.34 89 GLY A C 1
ATOM 753 O O . GLY A 1 89 ? -11.423 -5.756 -20.248 1.00 55.34 89 GLY A O 1
ATOM 754 N N . ASP A 1 90 ? -9.500 -5.295 -21.355 1.00 52.56 90 ASP A N 1
ATOM 755 C CA . ASP A 1 90 ? -9.710 -6.282 -22.409 1.00 52.56 90 ASP A CA 1
ATOM 756 C C . ASP A 1 90 ? -9.889 -7.645 -21.740 1.00 52.56 90 ASP A C 1
ATOM 758 O O . ASP A 1 90 ? -9.182 -7.986 -20.782 1.00 52.56 90 ASP A O 1
ATOM 762 N N . ALA A 1 91 ? -10.894 -8.394 -22.196 1.00 41.94 91 ALA A N 1
ATOM 763 C CA . ALA A 1 91 ? -11.137 -9.733 -21.696 1.00 41.94 91 ALA A CA 1
ATOM 764 C C . ALA A 1 91 ? -9.825 -10.517 -21.786 1.00 41.94 91 ALA A C 1
ATOM 766 O O . ALA A 1 91 ? -9.241 -10.639 -22.860 1.00 41.94 91 ALA A O 1
ATOM 767 N N . ILE A 1 92 ? -9.355 -11.012 -20.643 1.00 47.50 92 ILE A N 1
ATOM 768 C CA . ILE A 1 92 ? -8.275 -11.993 -20.579 1.00 47.50 92 ILE A CA 1
ATOM 769 C C . ILE A 1 92 ? -8.760 -13.201 -21.394 1.00 47.50 92 ILE A C 1
ATOM 771 O O . ILE A 1 92 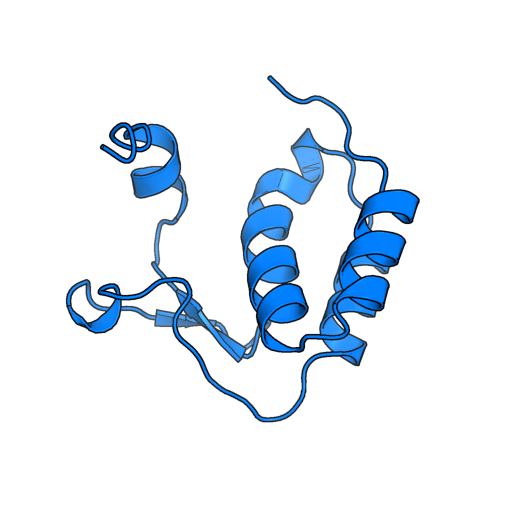? -9.635 -13.933 -20.928 1.00 47.50 92 ILE A O 1
ATOM 775 N N . VAL A 1 93 ? -8.284 -13.315 -22.638 1.00 38.53 93 VAL A N 1
ATOM 776 C CA . VAL A 1 93 ? -8.506 -14.456 -23.544 1.00 38.53 93 VAL A CA 1
ATOM 777 C C . VAL A 1 93 ? -7.626 -15.628 -23.152 1.00 38.53 93 VAL A C 1
ATOM 779 O O . VAL A 1 93 ? -6.453 -15.388 -22.786 1.00 38.53 93 VAL A O 1
#

Secondary structure (DSSP, 8-state):
------HHHHHHHHHHHT-HHHHHHHHHHHHHTHHHHT--HHHHHHHHHT--S--EESSTTGGGS--EEETTTTEEE-S-HHHHHHT-PPP--

Radius of gyration: 13.57 Å; chains: 1; bounding box: 33×24×33 Å

Sequence (93 aa):
MVTFADEKKLLEYLLAYNSQFLYQRAGYVLSHFKKSMKLTEHFFSECKIHIHKSKRYLYDGIQYESPVYSGKWQIYVLNDLMRIINEGGDAIV

pLDDT: mean 88.66, std 13.09, range [38.53, 98.12]